Protein AF-A0A7C4L1D7-F1 (afdb_monomer_lite)

Sequence (65 aa):
MSRASQPTLPNPQPGWAELPPPVQQACHALGLKETPLAFRQTDDGRLIIIAADGRKLCWPREENR

Organism: NCBI:txid360411

Foldseek 3Di:
DDDDPDPPDPCPVCQQVPDDPVVNVQCVVVVAPDRFPDWDADPQRWIWTQGPVRDIDIHHRPPPD

Radius of gyration: 16.39 Å; chains: 1; bounding box: 35×22×58 Å

Structure (mmCIF, N/CA/C/O backbone):
data_AF-A0A7C4L1D7-F1
#
_entry.id   AF-A0A7C4L1D7-F1
#
loop_
_atom_site.group_PDB
_atom_site.id
_atom_site.type_symbol
_atom_site.label_atom_id
_atom_site.label_alt_id
_atom_site.label_comp_id
_atom_site.label_asym_id
_atom_site.label_entity_id
_atom_site.label_seq_id
_atom_site.pdbx_PDB_ins_code
_atom_site.Cartn_x
_atom_site.Cartn_y
_atom_site.Cartn_z
_atom_site.occupancy
_atom_site.B_iso_or_equiv
_atom_site.auth_seq_id
_atom_site.auth_comp_id
_atom_site.auth_asym_id
_atom_site.auth_atom_id
_atom_site.pdbx_PDB_model_num
ATOM 1 N N . MET A 1 1 ? -21.403 10.751 40.334 1.00 49.03 1 MET A N 1
ATOM 2 C CA . MET A 1 1 ? -21.071 9.997 39.108 1.00 49.03 1 MET A CA 1
ATOM 3 C C . MET A 1 1 ? -20.539 10.994 38.096 1.00 49.03 1 MET A C 1
ATOM 5 O O . MET A 1 1 ? -21.332 11.688 37.476 1.00 49.03 1 MET A O 1
ATOM 9 N N . SER A 1 2 ? -19.218 11.158 38.020 1.00 47.84 2 SER A N 1
ATOM 10 C CA . SER A 1 2 ? -18.599 12.179 37.167 1.00 47.84 2 SER A CA 1
ATOM 11 C C . SER A 1 2 ? -17.908 11.497 35.997 1.00 47.84 2 SER A C 1
ATOM 13 O O . SER A 1 2 ? -17.024 10.664 36.173 1.00 47.84 2 SER A O 1
ATOM 15 N N . ARG A 1 3 ? -18.432 11.809 34.814 1.00 54.88 3 ARG A N 1
ATOM 16 C CA . ARG A 1 3 ? -18.11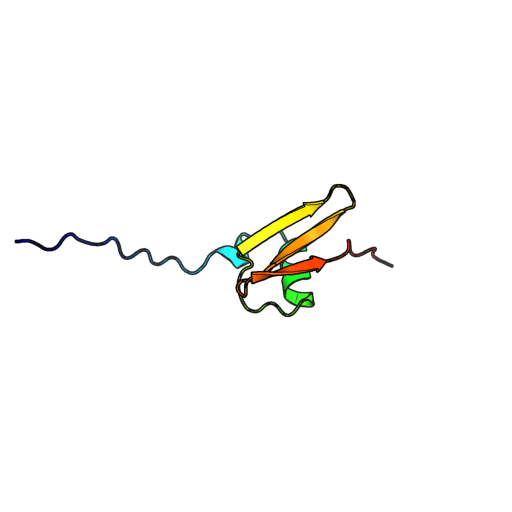4 11.260 33.497 1.00 54.88 3 ARG A CA 1
ATOM 17 C C . ARG A 1 3 ? -16.611 11.395 33.235 1.00 54.88 3 ARG A C 1
ATOM 19 O O . ARG A 1 3 ? -16.090 12.503 33.293 1.00 54.88 3 ARG A O 1
ATOM 26 N N . ALA A 1 4 ? -15.936 10.275 32.979 1.00 54.56 4 ALA A N 1
ATOM 27 C CA . ALA A 1 4 ? -14.528 10.254 32.607 1.00 54.56 4 ALA A CA 1
ATOM 28 C C . ALA A 1 4 ? -14.305 11.163 31.391 1.00 54.56 4 ALA A C 1
ATOM 30 O O . ALA A 1 4 ? -14.965 11.003 30.362 1.00 54.56 4 ALA A O 1
ATOM 31 N N . SER A 1 5 ? -13.400 12.128 31.531 1.00 57.53 5 SER A N 1
ATOM 32 C CA . SER A 1 5 ? -12.890 12.939 30.433 1.00 57.53 5 SER A CA 1
ATOM 33 C C . SER A 1 5 ? -12.231 12.004 29.421 1.00 57.53 5 SER A C 1
ATOM 35 O O . SER A 1 5 ? -11.104 11.560 29.626 1.00 57.53 5 SER A O 1
ATOM 37 N N . GLN A 1 6 ? -12.946 11.648 28.353 1.00 60.09 6 GLN A N 1
ATOM 38 C CA . GLN A 1 6 ? -12.319 11.044 27.183 1.00 60.09 6 GLN A CA 1
ATOM 39 C C . GLN A 1 6 ? -11.308 12.059 26.641 1.00 60.09 6 GLN A C 1
ATOM 41 O O . GLN A 1 6 ? -11.699 13.202 26.386 1.00 60.09 6 GLN A O 1
ATOM 46 N N . PRO A 1 7 ? -10.030 11.696 26.454 1.00 53.88 7 PRO A N 1
ATOM 47 C CA . PRO A 1 7 ? -9.173 12.495 25.607 1.00 53.88 7 PRO A CA 1
ATOM 48 C C . PRO A 1 7 ? -9.719 12.350 24.188 1.00 53.88 7 PRO A C 1
ATOM 50 O O . PRO A 1 7 ? -9.557 11.317 23.540 1.00 53.88 7 PRO A O 1
ATOM 53 N N . THR A 1 8 ? -10.423 13.373 23.714 1.00 57.19 8 THR A N 1
ATOM 54 C CA . THR A 1 8 ? -10.691 13.529 22.290 1.00 57.19 8 THR A CA 1
ATOM 55 C C . THR A 1 8 ? -9.332 13.734 21.635 1.00 57.19 8 THR A C 1
ATOM 57 O O . THR A 1 8 ? -8.800 14.838 21.674 1.00 57.19 8 THR A O 1
ATOM 60 N N . LEU A 1 9 ? -8.720 12.672 21.107 1.00 59.66 9 LEU A N 1
ATOM 61 C CA . LEU A 1 9 ? -7.585 12.821 20.203 1.00 59.66 9 LEU A CA 1
ATOM 62 C C . LEU A 1 9 ? -8.111 13.532 18.952 1.00 59.66 9 LEU A C 1
ATOM 64 O O . LEU A 1 9 ? -8.944 12.954 18.248 1.00 59.66 9 LEU A O 1
ATOM 68 N N . PRO A 1 10 ? -7.643 14.742 18.612 1.00 48.12 10 PRO A N 1
ATOM 69 C CA . PRO A 1 10 ? -7.654 15.133 17.225 1.00 48.12 10 PRO A CA 1
ATOM 70 C C . PRO A 1 10 ? -6.500 14.348 16.599 1.00 48.12 10 PRO A C 1
ATOM 72 O O . PRO A 1 10 ? -5.361 14.792 16.648 1.00 48.12 10 PRO A O 1
ATOM 75 N N . ASN A 1 11 ? -6.758 13.150 16.075 1.00 50.72 11 ASN A N 1
ATOM 76 C CA . ASN A 1 11 ? -5.827 12.550 15.124 1.00 50.72 11 ASN A CA 1
ATOM 77 C C . ASN A 1 11 ? -6.255 13.051 13.740 1.00 50.72 11 ASN A C 1
ATOM 79 O O . ASN A 1 11 ? -7.131 12.435 13.127 1.00 50.72 11 ASN A O 1
ATOM 83 N N . PRO A 1 12 ? -5.713 14.174 13.227 1.00 52.16 12 PRO A N 1
ATOM 84 C CA . PRO A 1 12 ? -5.767 14.412 11.794 1.00 52.16 12 PRO A CA 1
ATOM 85 C C . PRO A 1 12 ? -5.012 13.240 11.189 1.00 52.16 12 PRO A C 1
ATOM 87 O O . PRO A 1 12 ? -3.824 13.148 11.446 1.00 52.16 12 PRO A O 1
ATOM 90 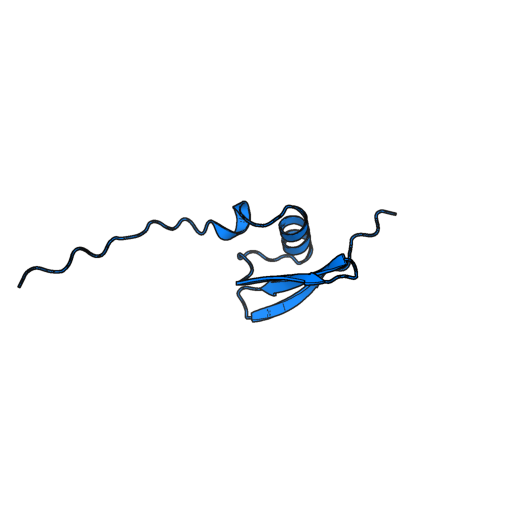N N . GLN A 1 13 ? -5.703 12.306 10.530 1.00 54.62 13 GLN A N 1
ATOM 91 C CA . GLN A 1 13 ? -5.139 11.063 9.988 1.00 54.62 13 GLN A CA 1
ATOM 92 C C . GLN A 1 13 ? -3.729 11.320 9.413 1.00 54.62 13 GLN A C 1
ATOM 94 O O . GLN A 1 13 ? -3.626 11.799 8.283 1.00 54.62 13 GLN A O 1
ATOM 99 N N . PRO A 1 14 ? -2.643 11.068 10.177 1.00 54.81 14 PRO A N 1
ATOM 100 C CA . PRO A 1 14 ? -1.313 11.544 9.795 1.00 54.81 14 PRO A CA 1
ATOM 101 C C . PRO A 1 14 ? -0.661 10.601 8.781 1.00 54.81 14 PRO A C 1
ATOM 103 O O . PRO A 1 14 ? 0.369 10.913 8.190 1.00 54.81 14 PRO A O 1
ATOM 106 N N . GLY A 1 15 ? -1.349 9.494 8.494 1.00 63.59 15 GLY A N 1
ATOM 107 C CA . GLY A 1 15 ? -0.872 8.397 7.686 1.00 63.59 15 GLY A CA 1
ATOM 108 C C . GLY A 1 15 ? -0.241 8.831 6.373 1.00 63.59 15 GLY A C 1
ATOM 109 O O . GLY A 1 15 ? 0.897 8.459 6.143 1.00 63.59 15 GLY A O 1
ATOM 110 N N . TRP A 1 16 ? -0.912 9.655 5.558 1.00 72.12 16 TRP A N 1
ATOM 111 C CA . TRP A 1 16 ? -0.394 10.073 4.246 1.00 72.12 16 TRP A CA 1
ATOM 112 C C . TRP A 1 16 ? 0.926 10.845 4.302 1.00 72.12 16 TRP A C 1
ATOM 114 O O . TRP A 1 1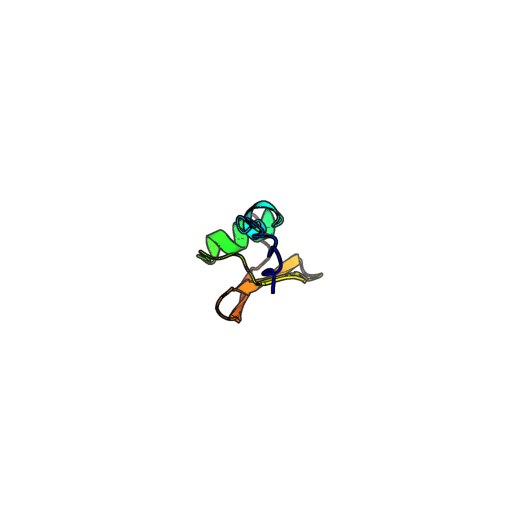6 ? 1.810 10.580 3.490 1.00 72.12 16 TRP A O 1
ATOM 124 N N . ALA A 1 17 ? 1.059 11.791 5.235 1.00 71.38 17 ALA A N 1
ATOM 125 C CA . ALA A 1 17 ? 2.258 12.620 5.361 1.00 71.38 17 ALA A CA 1
ATOM 126 C C . ALA A 1 17 ? 3.445 11.833 5.939 1.00 71.38 17 ALA A C 1
ATOM 128 O O . ALA A 1 17 ? 4.595 12.165 5.666 1.00 71.38 17 ALA A O 1
ATOM 129 N N . GLU A 1 18 ? 3.160 10.777 6.704 1.00 78.12 18 GLU A N 1
ATOM 130 C CA . GLU A 1 18 ? 4.156 9.865 7.272 1.00 78.12 18 GLU A CA 1
ATOM 131 C C . GLU A 1 18 ? 4.578 8.747 6.302 1.00 78.12 18 GLU A C 1
ATOM 133 O O . GLU A 1 18 ? 5.569 8.056 6.552 1.00 78.12 18 GLU A O 1
ATOM 138 N N . LEU A 1 19 ? 3.866 8.555 5.181 1.00 81.38 19 LEU A N 1
ATOM 139 C CA . LEU A 1 19 ? 4.254 7.556 4.185 1.00 81.38 19 LEU A CA 1
ATOM 140 C C . LEU A 1 19 ? 5.588 7.941 3.529 1.00 81.38 19 LEU A C 1
ATOM 142 O O . LEU A 1 19 ? 5.776 9.099 3.148 1.00 81.38 19 LEU A O 1
ATOM 146 N N . PRO A 1 20 ? 6.485 6.973 3.279 1.00 85.56 20 PRO A N 1
ATOM 147 C CA . PRO A 1 20 ? 7.666 7.204 2.461 1.00 85.56 20 PRO A CA 1
ATOM 148 C C . PRO A 1 20 ? 7.285 7.760 1.076 1.00 85.56 20 PRO A C 1
ATOM 150 O O . PRO A 1 20 ? 6.293 7.300 0.501 1.00 85.56 20 PRO A O 1
ATOM 153 N N . PRO A 1 21 ? 8.097 8.651 0.473 1.00 85.81 21 PRO A N 1
ATOM 154 C CA . PRO A 1 21 ? 7.860 9.174 -0.875 1.00 85.81 21 PRO A CA 1
ATOM 155 C C . PRO A 1 21 ? 7.475 8.121 -1.938 1.00 85.81 21 PRO A C 1
ATOM 157 O O . PRO A 1 21 ? 6.481 8.341 -2.631 1.00 85.81 21 PRO A O 1
ATOM 160 N N . PRO A 1 22 ? 8.140 6.945 -2.044 1.00 84.94 22 PRO A N 1
ATOM 161 C CA . PRO A 1 22 ? 7.748 5.928 -3.028 1.00 84.94 22 PRO A CA 1
ATOM 162 C C . PRO A 1 22 ? 6.368 5.317 -2.753 1.00 84.94 22 PRO A C 1
ATOM 164 O O . PRO A 1 22 ? 5.670 4.915 -3.679 1.00 84.94 22 PRO A O 1
ATOM 167 N N . VAL A 1 23 ? 5.948 5.259 -1.486 1.00 85.88 23 VAL A N 1
ATOM 168 C CA . VAL A 1 23 ? 4.615 4.776 -1.110 1.00 85.88 23 VAL A CA 1
ATOM 169 C C . VAL A 1 23 ? 3.561 5.809 -1.481 1.00 85.88 23 VAL A C 1
ATOM 171 O O . VAL A 1 23 ? 2.531 5.433 -2.028 1.00 85.88 23 VAL A O 1
ATOM 174 N N . GLN A 1 24 ? 3.826 7.098 -1.255 1.00 87.06 24 GLN A N 1
ATOM 175 C CA . GLN A 1 24 ? 2.923 8.172 -1.675 1.00 87.06 24 GLN A CA 1
ATOM 176 C C . GLN A 1 24 ? 2.721 8.172 -3.196 1.00 87.06 24 GLN A C 1
ATOM 178 O O . GLN A 1 24 ? 1.581 8.216 -3.655 1.00 87.06 24 GLN A O 1
ATOM 183 N N . GLN A 1 25 ? 3.807 8.057 -3.970 1.00 87.12 25 GLN A N 1
ATOM 184 C CA . GLN A 1 25 ? 3.752 7.968 -5.434 1.00 87.12 25 GLN A CA 1
ATOM 185 C C . GLN A 1 25 ? 2.932 6.764 -5.896 1.00 87.12 25 GLN A C 1
ATOM 187 O O . GLN A 1 25 ? 2.008 6.918 -6.693 1.00 87.12 25 GLN A O 1
ATOM 192 N N . ALA A 1 26 ? 3.211 5.585 -5.339 1.00 88.06 26 ALA A N 1
ATOM 193 C CA . ALA A 1 26 ? 2.468 4.373 -5.645 1.00 88.06 26 ALA A CA 1
ATOM 194 C C . ALA A 1 26 ? 0.981 4.509 -5.293 1.00 88.06 26 ALA A C 1
ATOM 196 O O . ALA A 1 26 ? 0.122 4.176 -6.102 1.00 88.06 26 ALA A O 1
ATOM 197 N N . CYS A 1 27 ? 0.648 5.044 -4.116 1.00 87.94 27 CYS A N 1
ATOM 198 C CA . CYS A 1 27 ? -0.742 5.249 -3.717 1.00 87.94 27 CYS A CA 1
ATOM 199 C C . CYS A 1 27 ? -1.459 6.247 -4.643 1.00 87.94 27 CYS A C 1
ATOM 201 O O . CYS A 1 27 ? -2.598 5.995 -5.034 1.00 87.94 27 CYS A O 1
ATOM 203 N N . HIS A 1 28 ? -0.788 7.330 -5.048 1.00 87.00 28 HIS A N 1
ATOM 204 C CA . HIS A 1 28 ? -1.323 8.309 -5.996 1.00 87.00 28 HIS A CA 1
ATOM 205 C C . HIS A 1 28 ? -1.563 7.690 -7.381 1.00 87.00 28 HIS A C 1
ATOM 207 O O . HIS A 1 28 ? -2.631 7.862 -7.964 1.00 87.00 28 HIS A O 1
ATOM 213 N N . ALA A 1 29 ? -0.607 6.915 -7.892 1.00 88.38 29 ALA A N 1
ATOM 214 C CA . ALA A 1 29 ? -0.715 6.270 -9.194 1.00 88.38 29 ALA A CA 1
ATOM 215 C C . ALA A 1 29 ? -1.723 5.103 -9.214 1.00 88.38 29 ALA A C 1
ATOM 217 O O . ALA A 1 29 ? -2.353 4.842 -10.237 1.00 88.38 29 ALA A O 1
ATOM 218 N N . LEU A 1 30 ? -1.944 4.452 -8.068 1.00 85.44 30 LEU A N 1
ATOM 219 C CA . LEU A 1 30 ? -3.022 3.481 -7.852 1.00 85.44 30 LEU A CA 1
ATOM 220 C C . LEU A 1 30 ? -4.399 4.140 -7.641 1.00 85.44 30 LEU A C 1
ATOM 222 O O . LEU A 1 30 ? -5.403 3.434 -7.550 1.00 85.44 30 LEU A O 1
A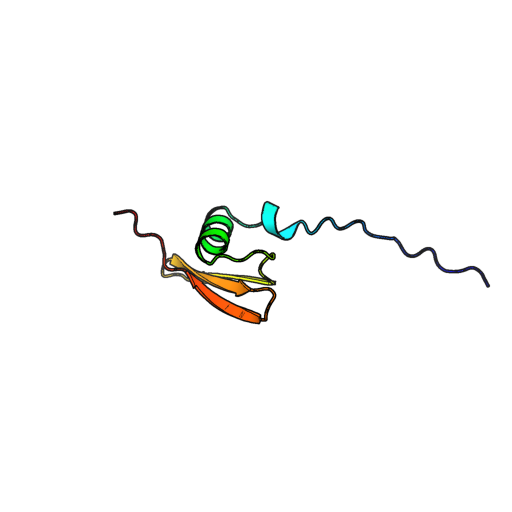TOM 226 N N . GLY A 1 31 ? -4.466 5.473 -7.550 1.00 88.25 31 GLY A N 1
ATOM 227 C CA . GLY A 1 31 ? -5.708 6.217 -7.337 1.00 88.25 31 GLY A CA 1
ATOM 228 C C . GLY A 1 31 ? -6.305 6.048 -5.936 1.00 88.25 31 GLY A C 1
ATOM 229 O O . GLY A 1 31 ? -7.513 6.227 -5.757 1.00 88.25 31 GLY A O 1
ATOM 230 N N . LEU A 1 32 ? -5.486 5.688 -4.943 1.00 85.12 32 LEU A N 1
ATOM 231 C CA . LEU A 1 32 ? -5.923 5.574 -3.556 1.00 85.12 32 LEU A CA 1
ATOM 232 C C . LEU A 1 32 ? -6.206 6.966 -2.986 1.00 85.12 32 LEU A C 1
ATOM 234 O O . LEU A 1 32 ? -5.357 7.852 -3.018 1.00 85.12 32 LEU A O 1
ATOM 238 N N . LYS A 1 33 ? -7.416 7.147 -2.454 1.00 81.56 33 LYS A N 1
ATOM 239 C CA . LYS A 1 33 ? -7.856 8.397 -1.811 1.00 81.56 33 LYS A CA 1
ATOM 240 C C . LYS A 1 33 ? -7.663 8.380 -0.296 1.00 81.56 33 LYS A C 1
ATOM 242 O O . LYS A 1 33 ? -7.630 9.427 0.342 1.00 81.56 33 LYS A O 1
ATOM 247 N N . GLU A 1 34 ? -7.544 7.188 0.271 1.00 85.00 34 GLU A N 1
ATOM 248 C CA . GLU A 1 34 ? -7.416 6.943 1.702 1.00 85.00 34 GLU A CA 1
ATOM 249 C C . GLU A 1 34 ? -6.026 6.403 2.019 1.00 85.00 34 GLU A C 1
ATOM 251 O O . GLU A 1 34 ? -5.393 5.765 1.173 1.00 85.00 34 GLU A O 1
ATOM 256 N N . THR A 1 35 ? -5.559 6.653 3.244 1.00 84.25 35 THR A N 1
ATOM 257 C CA . THR A 1 35 ? -4.259 6.144 3.686 1.00 84.25 35 THR A CA 1
ATOM 258 C C . THR A 1 35 ? -4.298 4.616 3.641 1.00 84.25 35 THR A C 1
ATOM 260 O O . THR A 1 35 ? -5.238 4.025 4.181 1.00 84.25 35 THR A O 1
ATOM 263 N N . PRO A 1 36 ? -3.300 3.947 3.046 1.00 87.12 36 PRO A N 1
ATOM 264 C CA . PRO A 1 36 ? -3.203 2.503 3.155 1.00 87.12 36 PRO A CA 1
ATOM 265 C C . PRO A 1 36 ? -3.072 2.060 4.616 1.00 87.12 36 PRO A C 1
ATOM 267 O O . PRO A 1 36 ? -2.395 2.695 5.421 1.00 87.12 36 PRO A O 1
ATOM 270 N N . LEU A 1 37 ? -3.688 0.926 4.942 1.00 87.56 37 LEU A N 1
ATOM 271 C CA . LEU A 1 37 ? -3.621 0.313 6.270 1.00 87.56 37 LEU A CA 1
ATOM 272 C C . LEU A 1 37 ? -2.222 -0.227 6.572 1.00 87.56 37 LEU A C 1
ATOM 274 O O . LEU A 1 37 ? -1.792 -0.245 7.722 1.00 87.56 37 LEU A O 1
ATOM 278 N N . ALA A 1 38 ? -1.525 -0.702 5.540 1.00 88.00 38 ALA A N 1
ATOM 279 C CA . ALA A 1 38 ? -0.169 -1.210 5.648 1.00 88.00 38 ALA A CA 1
ATOM 280 C C . ALA A 1 38 ? 0.552 -1.114 4.304 1.00 88.00 38 ALA A C 1
ATOM 282 O O . ALA A 1 38 ? -0.065 -1.154 3.240 1.00 88.00 38 ALA A O 1
ATOM 283 N N . PHE A 1 39 ? 1.877 -1.063 4.350 1.00 88.81 39 PHE A N 1
ATOM 284 C CA . PHE A 1 39 ? 2.718 -1.217 3.173 1.00 88.81 39 PHE A CA 1
ATOM 285 C C . PHE A 1 39 ? 3.970 -2.022 3.522 1.00 88.81 39 PHE A C 1
ATOM 287 O O . PHE A 1 39 ? 4.410 -2.056 4.670 1.00 88.81 39 PHE A O 1
ATOM 294 N N . ARG A 1 40 ? 4.550 -2.685 2.524 1.00 88.62 40 ARG A N 1
ATOM 295 C CA . ARG A 1 40 ? 5.827 -3.389 2.639 1.00 88.62 40 ARG A CA 1
ATOM 296 C C . ARG A 1 40 ? 6.586 -3.292 1.327 1.00 88.62 40 ARG A C 1
ATOM 298 O O . ARG A 1 40 ? 6.029 -3.584 0.273 1.00 88.62 40 ARG A O 1
ATOM 305 N N . GLN A 1 41 ? 7.870 -2.969 1.400 1.00 87.69 41 GLN A N 1
ATOM 306 C CA . GLN A 1 41 ? 8.779 -3.128 0.273 1.00 87.69 41 GLN A CA 1
ATOM 307 C C . GLN A 1 41 ? 9.366 -4.544 0.277 1.00 87.69 41 GLN A C 1
ATOM 309 O O . GLN A 1 41 ? 9.741 -5.072 1.325 1.00 87.69 41 GLN A O 1
ATOM 314 N N . THR A 1 42 ? 9.382 -5.187 -0.884 1.00 87.81 42 THR A N 1
ATOM 315 C CA . THR A 1 42 ? 10.030 -6.487 -1.089 1.00 87.81 42 THR A CA 1
ATOM 316 C C . THR A 1 42 ? 11.495 -6.296 -1.461 1.00 87.81 42 THR A C 1
ATOM 318 O O . THR A 1 42 ? 11.841 -5.263 -2.028 1.00 87.81 42 THR A O 1
ATOM 321 N N . ASP A 1 43 ? 12.318 -7.321 -1.261 1.00 86.31 43 ASP A N 1
ATOM 322 C CA . ASP A 1 43 ? 13.737 -7.334 -1.645 1.00 86.31 43 ASP A CA 1
ATOM 323 C C . ASP A 1 43 ? 13.960 -7.105 -3.155 1.00 86.31 43 ASP A C 1
ATOM 325 O O . ASP A 1 43 ? 14.948 -6.499 -3.555 1.00 86.31 43 ASP A O 1
ATOM 329 N N . ASP A 1 44 ? 12.988 -7.490 -3.993 1.00 85.00 44 ASP A N 1
ATOM 330 C CA . ASP A 1 44 ? 12.950 -7.228 -5.447 1.00 85.00 44 ASP A CA 1
ATOM 331 C C . ASP A 1 44 ? 12.643 -5.750 -5.795 1.00 85.00 44 ASP A C 1
ATOM 333 O O . ASP A 1 44 ? 12.527 -5.366 -6.955 1.00 85.00 44 ASP A O 1
ATOM 337 N N . GLY A 1 45 ? 12.445 -4.895 -4.788 1.00 85.12 45 GLY A N 1
ATOM 338 C CA . GLY A 1 45 ? 12.138 -3.472 -4.947 1.00 85.12 45 GLY A CA 1
ATOM 339 C C . GLY A 1 45 ? 10.667 -3.142 -5.221 1.00 85.12 45 GLY A C 1
ATOM 340 O O . GLY A 1 45 ? 10.324 -1.963 -5.285 1.00 85.12 45 GLY A O 1
ATOM 341 N N . ARG A 1 46 ? 9.782 -4.141 -5.340 1.00 88.81 46 ARG A N 1
ATOM 342 C CA . ARG A 1 46 ? 8.326 -3.931 -5.452 1.00 88.81 46 ARG A CA 1
ATOM 343 C C . ARG A 1 46 ? 7.742 -3.437 -4.137 1.00 88.81 46 ARG A C 1
ATOM 345 O O . ARG A 1 46 ? 8.218 -3.790 -3.057 1.00 88.81 46 ARG A O 1
ATOM 352 N N . LEU A 1 47 ? 6.659 -2.680 -4.226 1.00 90.38 47 LEU A N 1
ATOM 353 C CA . LEU A 1 47 ? 5.925 -2.189 -3.075 1.00 90.38 47 LEU A CA 1
ATOM 354 C C . LEU A 1 47 ? 4.547 -2.847 -3.008 1.00 90.38 47 LEU A C 1
ATOM 356 O O . LEU A 1 47 ? 3.757 -2.795 -3.942 1.00 90.38 47 LEU A O 1
ATOM 360 N N . ILE A 1 48 ? 4.254 -3.480 -1.882 1.00 91.62 48 ILE A N 1
ATOM 361 C CA . ILE A 1 48 ? 2.949 -4.054 -1.576 1.00 91.62 48 ILE A CA 1
ATOM 362 C C . ILE A 1 48 ? 2.214 -3.060 -0.685 1.00 91.62 48 ILE A C 1
ATOM 364 O O . ILE A 1 48 ? 2.718 -2.713 0.379 1.00 91.62 48 ILE A O 1
ATOM 368 N N . ILE A 1 49 ? 1.027 -2.633 -1.099 1.00 90.88 49 ILE A N 1
ATOM 369 C CA . ILE A 1 49 ? 0.171 -1.688 -0.382 1.00 90.88 49 ILE A CA 1
ATOM 370 C C . ILE A 1 49 ? -1.152 -2.379 -0.049 1.00 90.88 49 ILE A C 1
ATOM 372 O O . ILE A 1 49 ? -1.768 -3.004 -0.910 1.00 90.88 49 ILE A O 1
ATOM 376 N N . ILE A 1 50 ? -1.596 -2.267 1.199 1.00 91.44 50 ILE A N 1
ATOM 377 C CA . ILE A 1 50 ? -2.921 -2.694 1.650 1.00 91.44 50 ILE A CA 1
ATOM 378 C C . ILE A 1 50 ? -3.791 -1.445 1.748 1.00 91.44 50 ILE A C 1
ATOM 380 O O . ILE A 1 50 ? -3.592 -0.620 2.635 1.00 91.44 50 ILE A O 1
ATOM 384 N N . ALA A 1 51 ? -4.724 -1.284 0.816 1.00 89.38 51 ALA A N 1
ATOM 385 C CA . ALA A 1 51 ? -5.645 -0.157 0.778 1.00 89.38 51 ALA A CA 1
ATOM 386 C C . ALA A 1 51 ? -6.624 -0.179 1.965 1.00 89.38 51 ALA A C 1
ATOM 388 O O . ALA A 1 51 ? -6.854 -1.224 2.578 1.00 89.38 51 ALA A O 1
ATOM 389 N N . ALA A 1 52 ? -7.232 0.974 2.257 1.00 8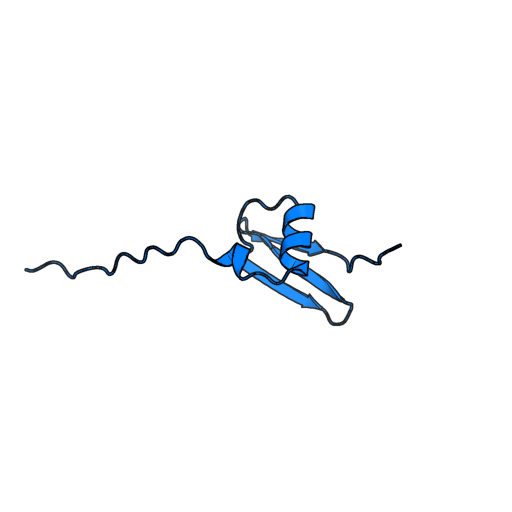5.81 52 ALA A N 1
ATOM 390 C CA . ALA A 1 52 ? -8.257 1.116 3.295 1.00 85.81 52 ALA A CA 1
ATOM 391 C C . ALA A 1 52 ? -9.470 0.196 3.078 1.00 85.81 52 ALA A C 1
ATOM 393 O O . ALA A 1 52 ? -10.051 -0.292 4.043 1.00 85.81 52 ALA A O 1
ATOM 394 N N . ASP A 1 53 ? -9.801 -0.117 1.821 1.00 86.44 53 ASP A N 1
ATOM 395 C CA . ASP A 1 53 ? -10.894 -1.031 1.480 1.00 86.44 53 ASP A CA 1
ATOM 396 C C . ASP A 1 53 ? -10.520 -2.522 1.625 1.00 86.44 53 ASP A C 1
ATOM 398 O O . ASP A 1 53 ? -11.335 -3.405 1.365 1.00 86.44 53 ASP A O 1
ATOM 402 N N . GLY A 1 54 ? -9.284 -2.818 2.040 1.00 84.56 54 GLY A N 1
ATOM 403 C CA . GLY A 1 54 ? -8.769 -4.174 2.225 1.00 84.56 54 GLY A CA 1
ATOM 404 C C . GLY A 1 54 ? -8.147 -4.790 0.970 1.00 84.56 54 GLY A C 1
ATOM 405 O O . GLY A 1 54 ? -7.638 -5.913 1.029 1.00 84.56 54 GLY A O 1
ATOM 406 N N . ARG A 1 55 ? -8.126 -4.078 -0.166 1.00 89.50 55 ARG A N 1
ATOM 407 C CA . ARG A 1 55 ? -7.423 -4.545 -1.369 1.00 89.50 55 ARG A CA 1
ATOM 408 C C . ARG A 1 55 ? -5.919 -4.551 -1.157 1.00 89.50 55 ARG A C 1
ATOM 410 O O . ARG A 1 55 ? -5.325 -3.579 -0.701 1.00 89.50 55 ARG A O 1
ATOM 417 N N . LYS A 1 56 ? -5.287 -5.637 -1.593 1.00 91.12 56 LYS A N 1
ATOM 418 C CA . LYS A 1 56 ? -3.835 -5.728 -1.727 1.00 91.12 56 LYS A CA 1
ATOM 419 C C . LYS A 1 56 ? -3.438 -5.316 -3.139 1.00 91.12 56 LYS A C 1
ATOM 421 O O . LYS A 1 56 ? -3.814 -5.976 -4.104 1.00 91.12 56 LYS A O 1
ATOM 426 N N . LEU A 1 57 ? -2.656 -4.253 -3.246 1.00 89.44 57 LEU A N 1
ATOM 427 C CA . LEU A 1 57 ? -2.137 -3.719 -4.497 1.00 89.44 57 LEU A CA 1
ATOM 428 C C . LEU A 1 57 ? -0.620 -3.895 -4.524 1.00 89.44 57 LEU A C 1
ATOM 430 O O . LEU A 1 57 ? 0.065 -3.669 -3.528 1.00 89.44 57 LEU A O 1
ATOM 434 N N . CYS A 1 58 ? -0.094 -4.324 -5.666 1.00 89.44 58 CYS A N 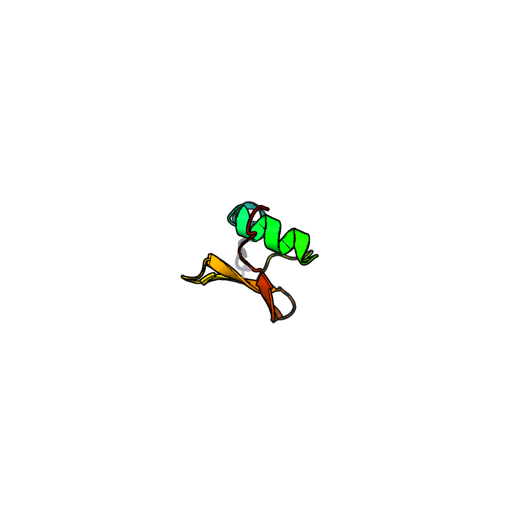1
ATOM 435 C CA . CYS A 1 58 ? 1.339 -4.477 -5.880 1.00 89.44 58 CYS A CA 1
ATOM 436 C C . CYS A 1 58 ? 1.790 -3.411 -6.877 1.00 89.44 58 CYS A C 1
ATOM 438 O O . CYS A 1 58 ? 1.400 -3.456 -8.041 1.00 89.44 58 CYS A O 1
ATOM 440 N N . TRP A 1 59 ? 2.609 -2.472 -6.418 1.00 85.81 59 TRP A N 1
ATOM 441 C CA . TRP A 1 59 ? 3.263 -1.470 -7.243 1.00 85.81 59 TRP A CA 1
ATOM 442 C C . TRP A 1 59 ? 4.657 -1.974 -7.647 1.00 85.81 59 TRP A C 1
ATOM 444 O O . TRP A 1 59 ? 5.463 -2.310 -6.769 1.00 85.81 59 TRP A O 1
ATOM 454 N N . PRO A 1 60 ? 4.957 -2.100 -8.949 1.00 83.81 60 PRO A N 1
ATOM 455 C CA . PRO A 1 60 ? 6.295 -2.466 -9.394 1.00 83.81 60 PRO A CA 1
ATOM 456 C C . PRO A 1 60 ? 7.294 -1.365 -9.018 1.00 83.81 60 PRO A C 1
ATOM 458 O O . PRO A 1 60 ? 6.921 -0.206 -8.844 1.00 83.81 60 PRO A O 1
ATOM 461 N N . ARG A 1 61 ? 8.580 -1.711 -8.903 1.00 76.06 61 ARG A N 1
ATOM 462 C CA . ARG A 1 61 ? 9.628 -0.686 -8.874 1.00 76.06 61 ARG A CA 1
ATOM 463 C C . ARG A 1 61 ? 9.497 0.105 -10.177 1.00 76.06 61 ARG A C 1
ATOM 465 O O . ARG A 1 61 ? 9.531 -0.512 -11.238 1.00 76.06 61 ARG A O 1
ATOM 472 N N . GLU A 1 62 ? 9.315 1.423 -10.107 1.00 67.44 62 GLU A N 1
ATOM 473 C CA . GLU A 1 62 ? 9.429 2.277 -11.292 1.00 67.44 62 GLU A CA 1
ATOM 474 C C . GLU A 1 62 ? 10.861 2.136 -11.816 1.00 67.44 62 GLU A C 1
ATOM 476 O O . GLU A 1 62 ? 11.813 2.721 -11.297 1.00 67.44 62 GLU A O 1
ATOM 481 N N . GLU A 1 63 ? 11.025 1.259 -12.801 1.00 55.00 63 GLU A N 1
ATOM 482 C CA . GLU A 1 63 ? 12.211 1.193 -13.631 1.00 55.00 63 GLU A CA 1
ATOM 483 C C . GLU A 1 63 ? 12.136 2.421 -14.535 1.00 55.00 63 GLU A C 1
ATOM 485 O O . GLU A 1 63 ? 11.444 2.432 -15.549 1.00 55.00 63 GLU A O 1
ATOM 490 N N . ASN A 1 64 ? 12.738 3.508 -14.053 1.00 41.91 64 ASN A N 1
ATOM 491 C CA . ASN A 1 64 ? 12.872 4.771 -14.762 1.00 41.91 64 ASN A CA 1
ATOM 492 C C . ASN A 1 64 ? 13.516 4.474 -16.128 1.00 41.91 64 ASN A C 1
ATOM 494 O O . ASN A 1 64 ? 14.701 4.138 -16.189 1.00 41.91 64 ASN A O 1
ATOM 498 N N . ARG A 1 65 ? 12.709 4.504 -17.190 1.00 43.34 65 ARG A N 1
ATOM 499 C CA . ARG A 1 65 ? 13.140 4.358 -18.579 1.00 43.34 65 ARG A CA 1
ATOM 500 C C . ARG A 1 65 ? 12.944 5.676 -19.303 1.00 43.34 65 ARG A C 1
ATOM 502 O O . ARG A 1 65 ? 11.886 6.302 -19.075 1.00 43.34 65 ARG A O 1
#

Secondary structure (DSSP, 8-state):
--------------HHHHS-HHHHHHHHHTT--S--SEEEE-TTS-EEEE-TTS-EEEEPP----

pLDDT: mean 76.67, std 15.38, range [41.91, 91.62]